Protein AF-A0A931S7B5-F1 (afdb_monomer_lite)

Radius of gyration: 38.28 Å; chains: 1; bounding box: 79×19×98 Å

Foldseek 3Di:
DPQDQDPPVRCVVLPVVRRVVVSVVVVVVVVVVVVVVVVVCVVVVVVVVVVVVVVVVVVVVVVVVVVVVVVVVVVVVVVVVVVVVVVVVVVVCVVVVD

pLDDT: mean 92.25, std 9.55, range [48.62, 98.38]

Structur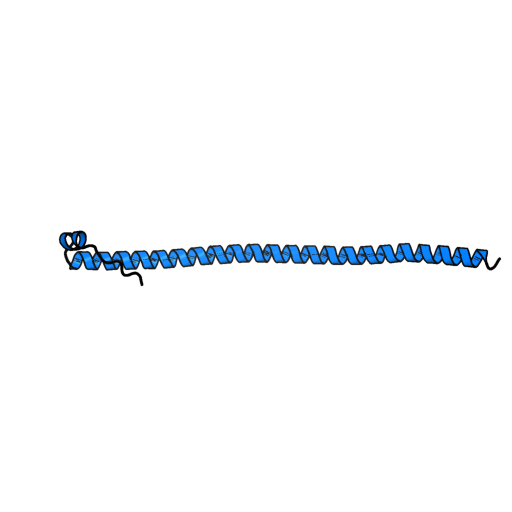e (mmCIF, N/CA/C/O backbone):
data_AF-A0A931S7B5-F1
#
_entry.id   AF-A0A931S7B5-F1
#
loop_
_atom_site.group_PDB
_atom_site.id
_atom_site.type_symbol
_atom_site.label_atom_id
_atom_site.label_alt_id
_atom_site.label_comp_id
_atom_site.label_asym_id
_atom_site.label_entity_id
_atom_site.label_seq_id
_atom_site.pdbx_PDB_ins_code
_atom_site.Cartn_x
_atom_site.Cartn_y
_atom_site.Cartn_z
_atom_site.occupancy
_atom_site.B_iso_or_equiv
_atom_site.auth_seq_id
_atom_site.auth_comp_id
_atom_site.auth_asym_id
_atom_site.auth_atom_id
_atom_site.pdbx_PDB_model_num
ATOM 1 N N . MET A 1 1 ? -14.828 -14.709 28.535 1.00 48.62 1 MET A N 1
ATOM 2 C CA . MET A 1 1 ? -15.673 -13.538 28.851 1.00 48.62 1 MET A CA 1
ATOM 3 C C . MET A 1 1 ? -15.205 -12.992 30.181 1.00 48.62 1 MET A C 1
ATOM 5 O O . MET A 1 1 ? -15.097 -13.776 31.115 1.00 48.62 1 MET A O 1
ATOM 9 N N . ALA A 1 2 ? -14.857 -11.708 30.257 1.00 49.44 2 ALA A N 1
ATOM 10 C CA . ALA A 1 2 ? -14.598 -11.072 31.543 1.00 49.44 2 ALA A CA 1
ATOM 11 C C . ALA A 1 2 ? -15.964 -10.825 32.192 1.00 49.44 2 ALA A C 1
ATOM 13 O O . ALA A 1 2 ? -16.702 -9.953 31.749 1.00 49.44 2 ALA A O 1
ATOM 14 N N . VAL A 1 3 ? -16.348 -11.667 33.150 1.00 56.28 3 VAL A N 1
ATOM 15 C CA . VAL A 1 3 ? -17.602 -11.486 33.887 1.00 56.28 3 VAL A CA 1
ATOM 16 C C . VAL A 1 3 ? -17.367 -10.359 34.883 1.00 56.28 3 VAL A C 1
ATOM 18 O O . VAL A 1 3 ? -16.553 -10.503 35.795 1.00 56.28 3 VAL A O 1
ATOM 21 N N . ILE A 1 4 ? -18.032 -9.221 34.683 1.00 69.81 4 ILE A N 1
ATOM 22 C CA . ILE A 1 4 ? -17.947 -8.097 35.615 1.00 69.81 4 ILE A CA 1
ATOM 23 C C . ILE A 1 4 ? -18.802 -8.450 36.831 1.00 69.81 4 ILE A C 1
ATOM 25 O O . ILE A 1 4 ? -20.028 -8.487 36.762 1.00 69.81 4 ILE A O 1
ATOM 29 N N . THR A 1 5 ? -18.146 -8.765 37.947 1.00 74.81 5 THR A N 1
ATOM 30 C CA . THR A 1 5 ? -18.822 -9.048 39.217 1.00 74.81 5 THR A CA 1
ATOM 31 C C . THR A 1 5 ? -19.117 -7.752 39.956 1.00 74.81 5 THR A C 1
ATOM 33 O O . THR A 1 5 ? -18.229 -6.909 40.095 1.00 74.81 5 THR A O 1
ATOM 36 N N . ILE A 1 6 ? -20.328 -7.620 40.495 1.00 81.19 6 ILE A N 1
ATOM 37 C CA . ILE A 1 6 ? -20.711 -6.470 41.320 1.00 81.19 6 ILE A CA 1
ATOM 38 C C . ILE A 1 6 ? -19.991 -6.565 42.680 1.00 81.19 6 ILE A C 1
ATOM 40 O O . ILE A 1 6 ? -20.139 -7.570 43.382 1.00 81.19 6 ILE A O 1
ATOM 44 N N . PRO A 1 7 ? -19.233 -5.534 43.097 1.00 85.31 7 PRO A N 1
ATOM 45 C CA . PRO A 1 7 ? -18.653 -5.463 44.437 1.00 85.31 7 PRO A CA 1
ATOM 46 C C . PRO A 1 7 ? -19.725 -5.523 45.538 1.00 85.31 7 PRO A C 1
ATOM 48 O O . PRO A 1 7 ? -20.772 -4.887 45.416 1.00 85.31 7 PRO A O 1
ATOM 51 N N . ARG A 1 8 ? -19.442 -6.210 46.658 1.00 82.50 8 ARG A N 1
ATOM 52 C CA . ARG A 1 8 ? -20.393 -6.386 47.784 1.00 82.50 8 ARG A CA 1
ATOM 53 C C . ARG A 1 8 ? -21.110 -5.098 48.236 1.00 82.50 8 ARG A C 1
ATOM 55 O O . ARG A 1 8 ? -22.330 -5.153 48.353 1.00 82.50 8 ARG A O 1
ATOM 62 N N . PRO A 1 9 ? -20.434 -3.938 48.396 1.00 88.56 9 PRO A N 1
ATOM 63 C CA . PRO A 1 9 ? -21.102 -2.706 48.831 1.00 88.56 9 PRO A CA 1
ATOM 64 C C . PRO A 1 9 ? -22.170 -2.194 47.855 1.00 88.56 9 PRO A C 1
ATOM 66 O O . PRO A 1 9 ? -23.121 -1.532 48.263 1.00 88.56 9 PRO A O 1
ATOM 69 N N . LEU A 1 10 ? -22.007 -2.470 46.556 1.00 85.25 10 LEU A N 1
ATOM 70 C CA . LEU A 1 10 ? -22.979 -2.094 45.531 1.00 85.25 10 LEU A CA 1
ATOM 71 C C . LEU A 1 10 ? -24.160 -3.063 45.521 1.00 85.25 10 LEU A C 1
ATOM 73 O O . LEU A 1 10 ? -25.296 -2.615 45.422 1.00 85.25 10 LEU A O 1
ATOM 77 N N . ARG A 1 11 ? -23.911 -4.366 45.702 1.00 87.25 11 ARG A N 1
ATOM 78 C CA . ARG A 1 11 ? -24.978 -5.375 45.789 1.00 87.25 11 ARG A CA 1
ATOM 79 C C . ARG A 1 11 ? -25.857 -5.179 47.028 1.00 87.25 11 ARG A C 1
ATOM 81 O O . ARG A 1 11 ? -27.073 -5.231 46.914 1.00 87.25 11 ARG A O 1
ATOM 88 N N . GLU A 1 12 ? -25.268 -4.853 48.179 1.00 89.81 12 GLU A N 1
ATOM 89 C CA . GLU A 1 12 ? -26.022 -4.553 49.410 1.00 89.81 12 GLU A CA 1
ATOM 90 C C . GLU A 1 12 ? -26.942 -3.329 49.269 1.00 89.81 12 GLU A C 1
ATOM 92 O O . GLU A 1 12 ? -28.027 -3.309 49.844 1.00 89.81 12 GLU A O 1
ATOM 97 N N . LYS A 1 13 ? -26.538 -2.312 48.494 1.00 91.88 13 LYS A N 1
ATOM 98 C CA . LYS A 1 13 ? -27.352 -1.105 48.264 1.00 91.88 13 LYS A CA 1
ATOM 99 C C . LYS A 1 13 ? -28.387 -1.249 47.149 1.00 91.88 13 LYS A C 1
ATOM 101 O O . LYS A 1 13 ? -29.409 -0.574 47.202 1.00 91.88 13 LYS A O 1
ATOM 106 N N . LEU A 1 14 ? -28.104 -2.064 46.134 1.00 87.88 14 LEU A N 1
ATOM 107 C CA . LEU A 1 14 ? -28.971 -2.264 44.966 1.00 87.88 14 LEU A CA 1
ATOM 108 C C . LEU A 1 14 ? -29.971 -3.417 45.150 1.00 87.88 14 LEU A C 1
ATOM 110 O O . LEU A 1 14 ? -30.938 -3.497 44.397 1.00 87.88 14 LEU A O 1
ATOM 114 N N . GLY A 1 15 ? -29.750 -4.294 46.134 1.00 91.75 15 GLY A N 1
ATOM 115 C CA . GLY A 1 15 ? -30.449 -5.575 46.239 1.00 91.75 15 GLY A CA 1
ATOM 116 C C . GLY A 1 15 ? -29.956 -6.578 45.189 1.00 91.75 15 GLY A C 1
ATOM 117 O O . GLY A 1 15 ? -29.269 -6.206 44.234 1.00 91.75 15 GLY A O 1
ATOM 118 N N . ASP A 1 16 ? -30.293 -7.858 45.362 1.00 87.75 16 ASP A N 1
ATOM 119 C CA . ASP A 1 16 ? -29.858 -8.913 44.433 1.00 87.75 16 ASP A CA 1
ATOM 120 C C . ASP A 1 16 ? -30.422 -8.690 43.017 1.00 87.75 16 ASP A C 1
ATOM 122 O O . ASP A 1 16 ? -29.647 -8.652 42.061 1.00 87.75 16 ASP A O 1
ATOM 126 N N . ASP A 1 17 ? -31.721 -8.398 42.889 1.00 90.25 17 ASP A N 1
ATOM 127 C CA . ASP A 1 17 ? -32.363 -8.127 41.591 1.00 90.25 17 ASP A CA 1
ATOM 128 C C . ASP A 1 17 ? -31.751 -6.909 40.874 1.00 90.25 17 ASP A C 1
ATOM 130 O O . ASP A 1 17 ? -31.511 -6.931 39.665 1.00 90.25 17 ASP A O 1
ATOM 134 N N . GLY A 1 18 ? -31.461 -5.835 41.619 1.00 90.19 18 GLY A N 1
ATOM 135 C CA . GLY A 1 18 ? -30.858 -4.620 41.069 1.00 90.19 18 GLY A CA 1
ATOM 136 C C . GLY A 1 18 ? -29.398 -4.816 40.660 1.00 90.19 18 GLY A C 1
ATOM 137 O O . GLY A 1 18 ? -28.956 -4.270 39.646 1.00 90.19 18 GLY A O 1
ATOM 138 N N . ALA A 1 19 ? -28.645 -5.621 41.414 1.00 89.81 19 ALA A N 1
ATOM 139 C CA . ALA A 1 19 ? -27.281 -5.990 41.060 1.00 89.81 19 ALA A CA 1
ATOM 140 C C . ALA A 1 19 ? -27.244 -6.838 39.781 1.00 89.81 19 ALA A C 1
ATOM 142 O O . ALA A 1 19 ? -26.416 -6.578 38.907 1.00 89.81 19 ALA A O 1
ATOM 143 N N . ASP A 1 20 ? -28.154 -7.800 39.640 1.00 88.69 20 ASP A N 1
ATOM 144 C CA . ASP A 1 20 ? -28.216 -8.673 38.468 1.00 88.69 20 ASP A CA 1
ATOM 145 C C . ASP A 1 20 ? -28.665 -7.905 37.210 1.00 88.69 20 ASP A C 1
ATOM 147 O O . ASP A 1 20 ? -28.074 -8.072 36.138 1.00 88.69 20 ASP A O 1
ATOM 151 N N . ALA A 1 21 ? -29.616 -6.971 37.341 1.00 90.44 21 ALA A N 1
ATOM 152 C CA . ALA A 1 21 ? -29.997 -6.060 36.258 1.00 90.44 21 ALA A CA 1
ATOM 153 C C . ALA A 1 21 ? -28.825 -5.170 35.803 1.00 90.44 21 ALA A C 1
ATOM 155 O O . ALA A 1 21 ? -28.601 -4.992 34.604 1.00 90.44 21 ALA A O 1
ATOM 156 N N . LEU A 1 22 ? -28.032 -4.644 36.745 1.00 89.25 22 LEU A N 1
ATOM 157 C CA . LEU A 1 22 ? -26.856 -3.835 36.419 1.00 89.25 22 LEU A CA 1
ATOM 158 C C . LEU A 1 22 ? -25.777 -4.659 35.696 1.00 89.25 22 LEU A C 1
ATOM 160 O O . LEU A 1 22 ? -25.177 -4.170 34.739 1.00 89.25 22 LEU A O 1
ATOM 164 N N . VAL A 1 23 ? -25.555 -5.915 36.099 1.00 90.12 23 VAL A N 1
ATOM 165 C CA . VAL A 1 23 ? -24.651 -6.837 35.386 1.00 90.12 23 VAL A CA 1
ATOM 166 C C . VAL A 1 23 ? -25.115 -7.056 33.949 1.00 90.12 23 VAL A C 1
ATOM 168 O O . VAL A 1 23 ? -24.285 -7.029 33.039 1.00 90.12 23 VAL A O 1
ATOM 171 N N . ALA A 1 24 ? -26.418 -7.251 33.727 1.00 90.19 24 ALA A N 1
ATOM 172 C CA . ALA A 1 24 ? -26.969 -7.438 32.387 1.00 90.19 24 ALA A CA 1
ATOM 173 C C . ALA A 1 24 ? -26.696 -6.220 31.489 1.00 90.19 24 ALA A C 1
ATOM 175 O O . ALA A 1 24 ? -26.114 -6.379 30.416 1.00 90.19 24 ALA A O 1
ATOM 176 N N . VAL A 1 25 ? -27.007 -5.011 31.969 1.00 91.88 25 VAL A N 1
ATOM 177 C CA . VAL A 1 25 ? -26.783 -3.760 31.221 1.00 91.88 25 VAL A CA 1
ATOM 178 C C . VAL A 1 25 ? -25.300 -3.529 30.933 1.00 91.88 25 VAL A C 1
ATOM 180 O O . VAL A 1 25 ? -24.941 -3.159 29.819 1.00 91.88 25 VAL A O 1
ATOM 183 N N . ILE A 1 26 ? -24.416 -3.762 31.908 1.00 91.31 26 ILE A N 1
ATOM 184 C CA . ILE A 1 26 ? -22.971 -3.589 31.712 1.00 91.31 26 ILE A CA 1
ATOM 185 C C . ILE A 1 26 ? -22.436 -4.590 30.683 1.00 91.31 26 ILE A C 1
ATOM 187 O O . ILE A 1 26 ? -21.647 -4.212 29.819 1.00 91.31 26 ILE A O 1
ATOM 191 N N . ASN A 1 27 ? -22.849 -5.857 30.761 1.00 90.50 27 ASN A N 1
ATOM 192 C CA . ASN A 1 27 ? -22.419 -6.873 29.803 1.00 90.50 27 ASN A CA 1
ATOM 193 C C . ASN A 1 27 ? -22.924 -6.562 28.388 1.00 90.50 27 ASN A C 1
ATOM 195 O O . ASN A 1 27 ? -22.177 -6.744 27.428 1.00 90.50 27 ASN A O 1
ATOM 199 N N . GLU A 1 28 ? -24.157 -6.072 28.258 1.00 91.62 28 GLU A N 1
ATOM 200 C CA . GLU A 1 28 ? -24.724 -5.638 26.981 1.00 91.62 28 GLU A CA 1
ATOM 201 C C . GLU A 1 28 ? -23.982 -4.419 26.421 1.00 91.62 28 GLU A C 1
ATOM 203 O O . GLU A 1 28 ? -23.530 -4.448 25.279 1.00 91.62 28 GLU A O 1
ATOM 208 N N . ALA A 1 29 ? -23.743 -3.393 27.243 1.00 92.12 29 ALA A N 1
ATOM 209 C CA . ALA A 1 29 ? -22.976 -2.215 26.847 1.00 92.12 29 ALA A CA 1
ATOM 210 C C . ALA A 1 29 ? -21.542 -2.577 26.427 1.00 92.12 29 ALA A C 1
ATOM 212 O O . ALA A 1 29 ? -21.061 -2.106 25.399 1.00 92.12 29 ALA A O 1
ATOM 213 N N . ALA A 1 30 ? -20.869 -3.455 27.178 1.00 90.50 30 ALA A N 1
ATOM 214 C CA . ALA A 1 30 ? -19.523 -3.924 26.852 1.00 90.50 30 ALA A CA 1
ATOM 215 C C . ALA A 1 30 ? -19.492 -4.740 25.551 1.00 90.50 30 ALA A C 1
ATOM 217 O O . ALA A 1 30 ? -18.525 -4.658 24.789 1.00 90.50 30 ALA A O 1
ATOM 218 N N . LYS A 1 31 ? -20.541 -5.529 25.285 1.00 91.25 31 LYS A N 1
ATOM 219 C CA . LYS A 1 31 ? -20.686 -6.279 24.036 1.00 91.25 31 LYS A CA 1
ATOM 220 C C . LYS A 1 31 ? -20.882 -5.332 22.851 1.00 91.25 31 LYS A C 1
ATOM 222 O O . LYS A 1 31 ? -20.107 -5.425 21.903 1.00 91.25 31 LYS A O 1
ATOM 227 N N . ASN A 1 32 ? -21.831 -4.403 22.944 1.00 93.62 32 ASN A N 1
ATOM 228 C CA . ASN A 1 32 ? -22.114 -3.429 21.887 1.00 93.62 32 ASN A CA 1
ATOM 229 C C . ASN A 1 32 ? -20.877 -2.573 21.589 1.00 93.62 32 ASN A C 1
ATOM 231 O O . ASN A 1 32 ? -20.463 -2.458 20.443 1.00 93.62 32 ASN A O 1
ATOM 235 N N . GLN A 1 33 ? -20.190 -2.088 22.628 1.00 93.38 33 GLN A N 1
ATOM 236 C CA . GLN A 1 33 ? -18.951 -1.329 22.462 1.00 93.38 33 GLN A CA 1
ATOM 237 C C . GLN A 1 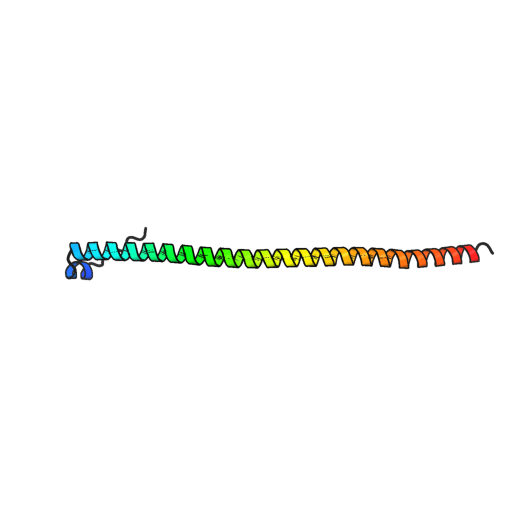33 ? -17.864 -2.140 21.744 1.00 93.38 33 GLN A C 1
ATOM 239 O O . GLN A 1 33 ? -17.114 -1.599 20.932 1.00 93.38 33 GLN A O 1
ATOM 244 N N . ARG A 1 34 ? -17.740 -3.438 22.042 1.00 93.00 34 ARG A N 1
ATOM 245 C CA . ARG A 1 34 ? -16.777 -4.303 21.354 1.00 93.00 34 ARG A CA 1
ATOM 246 C C . ARG A 1 34 ? -17.135 -4.474 19.880 1.00 93.00 34 ARG A C 1
ATOM 248 O O . ARG A 1 34 ? -16.228 -4.444 19.055 1.00 93.00 34 ARG A O 1
ATOM 255 N N . GLU A 1 35 ? -18.412 -4.667 19.569 1.00 95.00 35 GLU A N 1
ATOM 256 C CA . GLU A 1 35 ? -18.906 -4.778 18.193 1.00 95.00 35 GLU A CA 1
ATOM 257 C C . GLU A 1 35 ? -18.658 -3.479 17.411 1.00 95.00 35 GLU A C 1
ATOM 259 O O . GLU A 1 35 ? -18.072 -3.534 16.332 1.00 95.00 35 GLU A O 1
ATOM 264 N N . ASP A 1 36 ? -18.951 -2.317 18.001 1.00 95.56 36 ASP A N 1
ATOM 265 C CA . ASP A 1 36 ? -18.687 -1.005 17.396 1.00 95.56 36 ASP A CA 1
ATOM 266 C C . ASP A 1 36 ? -17.193 -0.778 17.131 1.00 95.56 36 ASP A C 1
ATOM 268 O O . ASP A 1 36 ? -16.800 -0.295 16.068 1.00 95.56 36 ASP A O 1
ATOM 272 N N . ILE A 1 37 ? -16.332 -1.148 18.088 1.00 96.00 37 ILE A N 1
ATOM 273 C CA . ILE A 1 37 ? -14.876 -1.044 17.922 1.00 96.00 37 ILE A CA 1
ATOM 274 C C . ILE A 1 37 ? -14.401 -1.952 16.788 1.00 96.00 37 ILE A C 1
ATOM 276 O O . ILE A 1 37 ? -13.552 -1.532 16.004 1.00 96.00 37 ILE A O 1
ATOM 280 N N . ILE A 1 38 ? -14.917 -3.181 16.698 1.00 96.69 38 ILE A N 1
ATOM 281 C CA . ILE A 1 38 ? -14.556 -4.110 15.621 1.00 96.69 38 ILE A CA 1
ATOM 282 C C . ILE A 1 38 ? -14.965 -3.517 14.273 1.00 96.69 38 ILE A C 1
ATOM 284 O O . ILE A 1 38 ? -14.101 -3.380 13.412 1.00 96.69 38 ILE A O 1
ATOM 288 N N . ALA A 1 39 ? -16.215 -3.075 14.127 1.00 96.75 39 ALA A N 1
ATOM 289 C CA . ALA A 1 39 ? -16.708 -2.479 12.887 1.00 96.75 39 ALA A CA 1
ATOM 290 C C . ALA A 1 39 ? -15.888 -1.244 12.473 1.00 96.75 39 ALA A C 1
ATOM 292 O O . ALA A 1 39 ? -15.469 -1.119 11.324 1.00 96.75 39 ALA A O 1
ATOM 293 N N . PHE A 1 40 ? -15.576 -0.359 13.424 1.00 96.75 40 PHE A N 1
ATOM 294 C CA . PHE A 1 40 ? -14.753 0.822 13.164 1.00 96.75 40 PHE A CA 1
ATOM 295 C C . PHE A 1 40 ? -13.320 0.467 12.738 1.00 96.75 40 PHE A C 1
ATOM 297 O O . PHE A 1 40 ? -12.742 1.107 11.853 1.00 96.75 40 PHE A O 1
ATOM 304 N N . VAL A 1 41 ? -12.710 -0.531 13.386 1.00 97.38 41 VAL A N 1
ATOM 305 C CA . VAL A 1 41 ? -11.358 -0.988 13.041 1.00 97.38 41 VAL A CA 1
ATOM 306 C C . VAL A 1 41 ? -11.351 -1.653 11.671 1.00 97.38 41 VAL A C 1
ATOM 308 O O . VAL A 1 41 ? -10.441 -1.367 10.896 1.00 97.38 41 VAL A O 1
ATOM 311 N N . GLU A 1 42 ? -12.347 -2.482 11.360 1.00 97.38 42 GLU A N 1
ATOM 312 C CA . GLU A 1 42 ? -12.515 -3.112 10.049 1.00 97.38 42 GLU A CA 1
ATOM 313 C C . GLU A 1 42 ? -12.637 -2.057 8.948 1.00 97.38 42 GLU A C 1
ATOM 315 O O . GLU A 1 42 ? -11.814 -2.049 8.036 1.00 97.38 42 GLU A O 1
ATOM 320 N N . GLU A 1 43 ? -13.543 -1.085 9.084 1.00 97.44 43 GLU A N 1
ATOM 321 C CA . GLU A 1 43 ? -13.718 -0.014 8.095 1.00 97.44 43 GLU A CA 1
ATOM 322 C C . GLU A 1 43 ? -12.421 0.785 7.883 1.00 97.44 43 GLU A C 1
ATOM 324 O O . GLU A 1 43 ? -11.980 1.039 6.755 1.00 97.44 43 GLU A O 1
ATOM 329 N N . ARG A 1 44 ? -11.752 1.173 8.977 1.00 97.44 44 ARG A N 1
ATOM 330 C CA . ARG A 1 44 ? -10.499 1.931 8.897 1.00 97.44 44 ARG A CA 1
ATOM 331 C C . ARG A 1 44 ? -9.373 1.106 8.278 1.00 97.44 44 ARG A C 1
ATOM 333 O O . ARG A 1 44 ? -8.530 1.668 7.572 1.00 97.44 44 ARG A O 1
ATOM 340 N N . PHE A 1 45 ? -9.326 -0.188 8.575 1.00 97.62 45 PHE A N 1
ATOM 341 C CA . PHE A 1 45 ? -8.342 -1.111 8.030 1.00 97.62 45 PHE A CA 1
ATOM 342 C C . PHE A 1 45 ? -8.568 -1.334 6.536 1.00 97.62 45 PHE A C 1
ATOM 344 O O . PHE A 1 45 ? -7.624 -1.167 5.769 1.00 97.62 45 PHE A O 1
ATOM 351 N N . GLU A 1 46 ? -9.801 -1.607 6.110 1.00 97.81 46 GLU A N 1
ATOM 352 C CA . GLU A 1 46 ? -10.166 -1.755 4.700 1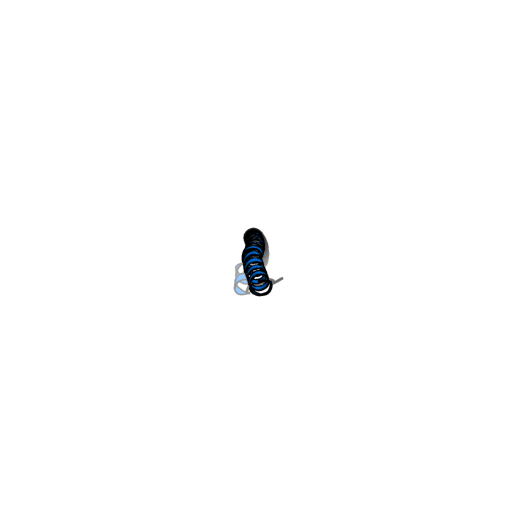.00 97.81 46 GLU A CA 1
ATOM 353 C C . GLU A 1 46 ? -9.836 -0.498 3.899 1.00 97.81 46 GLU A C 1
ATOM 355 O O . GLU A 1 46 ? -9.170 -0.585 2.864 1.00 97.81 46 GLU A O 1
ATOM 360 N N . ARG A 1 47 ? -10.206 0.686 4.407 1.00 98.00 47 ARG A N 1
ATOM 361 C CA . ARG A 1 47 ? -9.880 1.957 3.749 1.00 98.00 47 ARG A CA 1
ATOM 362 C C . ARG A 1 47 ? -8.373 2.133 3.589 1.00 98.00 47 ARG A C 1
ATOM 364 O O . ARG A 1 47 ? -7.897 2.445 2.500 1.00 98.00 47 ARG A O 1
ATOM 371 N N . ARG A 1 48 ? -7.609 1.907 4.661 1.00 97.81 48 ARG A N 1
ATOM 372 C CA . ARG A 1 48 ? -6.153 2.078 4.629 1.00 97.81 48 ARG A CA 1
ATOM 373 C C . ARG A 1 48 ? -5.475 1.034 3.745 1.00 97.81 48 ARG A C 1
ATOM 375 O O . ARG A 1 48 ? -4.532 1.371 3.042 1.00 97.81 48 ARG A O 1
ATOM 382 N N . LEU A 1 49 ? -5.963 -0.205 3.726 1.00 98.12 49 LEU A N 1
ATOM 383 C CA . LEU A 1 49 ? -5.485 -1.221 2.792 1.00 98.12 49 LEU A CA 1
ATOM 384 C C . LEU A 1 49 ? -5.761 -0.837 1.340 1.00 98.12 49 LEU A C 1
ATOM 386 O O . LEU A 1 49 ? -4.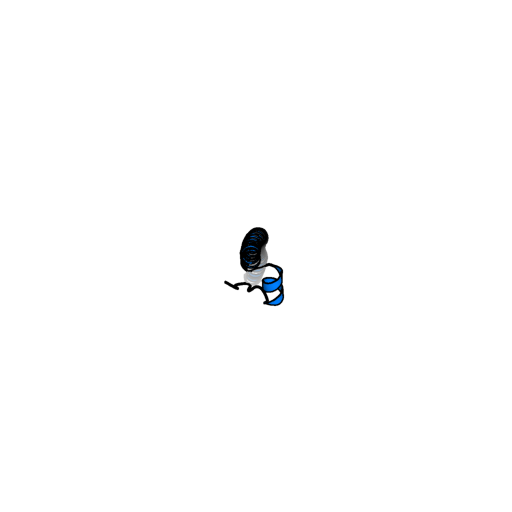877 -0.995 0.504 1.00 98.12 49 LEU A O 1
ATOM 390 N N . ALA A 1 50 ? -6.952 -0.326 1.030 1.00 97.88 50 ALA A N 1
ATOM 391 C CA . ALA A 1 50 ? -7.282 0.122 -0.318 1.00 97.88 50 ALA A CA 1
ATOM 392 C C . ALA A 1 50 ? -6.358 1.266 -0.774 1.00 97.88 50 ALA A C 1
ATOM 394 O O . ALA A 1 50 ? -5.848 1.230 -1.894 1.00 97.88 50 ALA A O 1
ATOM 395 N N . GLU A 1 51 ? -6.088 2.235 0.106 1.00 98.19 51 GLU A N 1
ATOM 396 C CA . GLU A 1 51 ? -5.144 3.331 -0.144 1.00 98.19 51 GLU A CA 1
ATOM 397 C C . GLU A 1 51 ? -3.716 2.820 -0.393 1.00 98.19 51 GLU A C 1
ATOM 399 O O . GLU A 1 51 ? -3.086 3.202 -1.379 1.00 98.19 51 GLU A O 1
ATOM 404 N N . GLU A 1 52 ? -3.199 1.931 0.459 1.00 98.25 52 GLU A N 1
ATOM 405 C CA . GLU A 1 52 ? -1.848 1.376 0.296 1.00 98.25 52 GLU A CA 1
ATOM 406 C C . GLU A 1 52 ? -1.737 0.493 -0.959 1.00 98.25 52 GLU A C 1
ATOM 408 O O . GLU A 1 52 ? -0.754 0.578 -1.694 1.00 98.25 52 GLU A O 1
ATOM 413 N N . LEU A 1 53 ? -2.769 -0.293 -1.288 1.00 98.06 53 LEU A N 1
ATOM 414 C CA . LEU A 1 53 ? -2.814 -1.061 -2.537 1.00 98.06 53 LEU A CA 1
ATOM 415 C C . LEU A 1 53 ? -2.832 -0.156 -3.774 1.00 98.06 53 LEU A C 1
ATOM 417 O O . LEU A 1 53 ? -2.227 -0.507 -4.789 1.00 98.06 53 LEU A O 1
ATOM 421 N N . ALA A 1 54 ? -3.518 0.987 -3.713 1.00 98.12 54 ALA A N 1
ATOM 422 C CA . ALA A 1 54 ? -3.522 1.961 -4.798 1.00 98.12 54 ALA A CA 1
ATOM 423 C C . ALA A 1 54 ? -2.125 2.566 -5.008 1.00 98.12 54 ALA A C 1
ATOM 425 O O . ALA A 1 54 ? -1.636 2.556 -6.138 1.00 98.12 54 ALA A O 1
ATOM 426 N N . LYS A 1 55 ? -1.446 2.980 -3.928 1.00 98.25 55 LYS A N 1
ATOM 427 C CA . LYS A 1 55 ? -0.064 3.492 -3.987 1.00 98.25 55 LYS A CA 1
ATOM 428 C C . LYS A 1 55 ? 0.907 2.464 -4.559 1.00 98.25 55 LYS A C 1
ATOM 430 O O . LYS A 1 55 ? 1.653 2.770 -5.479 1.00 98.25 55 LYS A O 1
ATOM 435 N N . VAL A 1 56 ? 0.849 1.217 -4.089 1.00 98.38 56 VAL A N 1
ATOM 436 C CA . VAL A 1 56 ? 1.714 0.144 -4.607 1.00 98.38 56 VAL A CA 1
ATOM 437 C C . VAL A 1 56 ? 1.473 -0.090 -6.101 1.00 98.38 56 VAL A C 1
ATOM 439 O O . VAL A 1 56 ? 2.418 -0.299 -6.861 1.00 98.38 56 VAL A O 1
ATOM 442 N N . ARG A 1 57 ? 0.216 -0.046 -6.565 1.00 98.00 57 ARG A N 1
ATOM 443 C CA . ARG A 1 57 ? -0.090 -0.162 -8.002 1.00 98.00 57 ARG A CA 1
ATOM 444 C C . ARG A 1 57 ? 0.494 0.996 -8.809 1.00 98.00 57 ARG A C 1
ATOM 446 O O . ARG A 1 57 ? 0.992 0.750 -9.906 1.00 98.00 57 ARG A O 1
ATOM 453 N N . GLU A 1 58 ? 0.435 2.213 -8.281 1.00 98.25 58 GLU A N 1
ATOM 454 C CA . GLU A 1 58 ? 1.027 3.402 -8.897 1.00 98.25 58 GLU A CA 1
ATOM 455 C C . GLU A 1 58 ? 2.555 3.287 -8.979 1.00 98.25 58 GLU A C 1
ATOM 457 O O . GLU A 1 58 ? 3.118 3.419 -10.064 1.00 98.25 58 GLU A O 1
ATOM 462 N N . GLU A 1 59 ? 3.223 2.922 -7.882 1.00 98.19 59 GLU A N 1
ATOM 463 C CA . GLU A 1 59 ? 4.673 2.700 -7.853 1.00 98.19 59 GLU A CA 1
ATOM 464 C C . GLU A 1 59 ? 5.106 1.620 -8.855 1.00 98.19 59 GLU A C 1
ATOM 466 O O . GLU A 1 59 ? 6.060 1.812 -9.610 1.00 98.19 59 GLU A O 1
ATOM 471 N N . ILE A 1 60 ? 4.370 0.505 -8.944 1.00 98.25 60 ILE A N 1
ATOM 472 C CA . ILE A 1 60 ? 4.638 -0.549 -9.934 1.00 98.25 60 ILE A CA 1
ATOM 473 C C . ILE A 1 60 ? 4.489 -0.020 -11.366 1.00 98.25 60 ILE A C 1
ATOM 475 O O . ILE A 1 60 ? 5.273 -0.398 -12.241 1.00 98.25 60 ILE A O 1
ATOM 479 N N . ALA A 1 61 ? 3.482 0.813 -11.639 1.00 97.69 61 ALA A N 1
ATOM 480 C CA . ALA A 1 6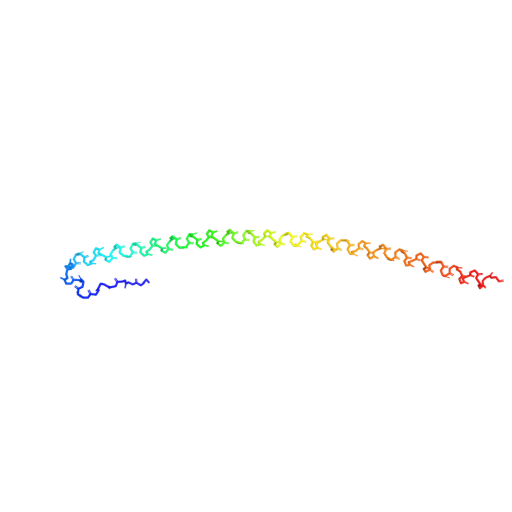1 ? 3.288 1.395 -12.964 1.00 97.69 61 ALA A CA 1
ATOM 481 C C . ALA A 1 61 ? 4.453 2.325 -13.334 1.00 97.69 61 ALA A C 1
ATOM 483 O O . ALA A 1 61 ? 5.018 2.184 -14.420 1.00 97.69 61 ALA A O 1
ATOM 484 N N . THR A 1 62 ? 4.865 3.194 -12.411 1.00 98.00 62 THR A N 1
ATOM 485 C CA . THR A 1 62 ? 6.011 4.095 -12.583 1.00 98.00 62 THR A CA 1
ATOM 486 C C . THR A 1 62 ? 7.301 3.316 -12.834 1.00 98.00 62 THR A C 1
ATOM 488 O O . THR A 1 62 ? 7.971 3.549 -13.839 1.00 98.00 62 THR A O 1
ATOM 491 N N . LEU A 1 63 ? 7.594 2.294 -12.024 1.00 97.81 63 LEU A N 1
ATOM 492 C CA . LEU A 1 63 ? 8.779 1.445 -12.203 1.00 97.81 63 LEU A CA 1
ATOM 493 C C . LEU A 1 63 ? 8.787 0.712 -13.552 1.00 97.81 63 LEU A C 1
ATOM 495 O O . LEU A 1 63 ? 9.840 0.552 -14.170 1.00 97.81 63 LEU A O 1
ATOM 499 N N . ARG A 1 64 ? 7.625 0.265 -14.047 1.00 97.31 64 ARG A N 1
ATOM 500 C CA . ARG A 1 64 ? 7.523 -0.352 -15.382 1.00 97.31 64 ARG A CA 1
ATOM 501 C C . ARG A 1 64 ? 7.878 0.634 -16.491 1.00 97.31 64 ARG A C 1
ATOM 503 O O . ARG A 1 64 ? 8.553 0.240 -17.442 1.00 97.31 64 ARG A O 1
ATOM 510 N N . VAL A 1 65 ? 7.435 1.885 -16.370 1.00 97.62 65 VAL A N 1
ATOM 511 C CA . VAL A 1 65 ? 7.753 2.957 -17.324 1.00 97.62 65 VAL A CA 1
ATOM 512 C C . VAL A 1 65 ? 9.243 3.284 -17.281 1.00 97.62 65 VAL A C 1
ATOM 514 O O . VAL A 1 65 ? 9.893 3.289 -18.324 1.00 97.62 65 VAL A O 1
ATOM 517 N N . GLU A 1 66 ? 9.814 3.472 -16.092 1.00 97.44 66 GLU A N 1
ATOM 518 C CA . GLU A 1 66 ? 11.247 3.731 -15.920 1.00 97.44 66 GLU A CA 1
ATOM 519 C C . GLU A 1 66 ? 12.108 2.594 -16.480 1.00 97.44 66 GLU A C 1
ATOM 521 O O . GLU A 1 66 ? 13.068 2.840 -17.209 1.00 97.44 66 GLU A O 1
ATOM 526 N N . ALA A 1 67 ? 11.727 1.338 -16.231 1.00 97.06 67 ALA A N 1
ATOM 527 C CA . ALA A 1 67 ? 12.422 0.180 -16.783 1.00 97.06 67 ALA A CA 1
ATOM 528 C C . ALA A 1 67 ? 12.340 0.121 -18.318 1.00 97.06 67 ALA A C 1
ATOM 530 O O . ALA A 1 67 ? 13.315 -0.254 -18.974 1.00 97.06 67 ALA A O 1
ATOM 531 N N . ALA A 1 68 ? 11.192 0.472 -18.908 1.00 95.38 68 ALA A N 1
ATOM 532 C CA . ALA A 1 68 ? 11.040 0.541 -20.360 1.00 95.38 68 ALA A CA 1
ATOM 533 C C . ALA A 1 68 ? 11.911 1.653 -20.964 1.00 95.38 68 ALA A C 1
ATOM 535 O O . ALA A 1 68 ? 12.616 1.408 -21.945 1.00 95.38 68 ALA A O 1
ATOM 536 N N . ASN A 1 69 ? 11.924 2.832 -20.340 1.00 96.69 69 ASN A N 1
ATOM 537 C CA . ASN A 1 69 ? 12.754 3.960 -20.759 1.00 96.69 69 ASN A CA 1
ATOM 538 C C . ASN A 1 69 ? 14.246 3.626 -20.655 1.00 96.69 69 ASN A C 1
ATOM 540 O O . ASN A 1 69 ? 14.974 3.804 -21.625 1.00 96.69 69 ASN A O 1
ATOM 544 N N . GLY A 1 70 ? 14.690 3.031 -19.544 1.00 96.94 70 GLY A N 1
ATOM 545 C CA . GLY A 1 70 ? 16.084 2.615 -19.375 1.00 96.94 70 GLY A CA 1
ATOM 546 C C . GLY A 1 70 ? 16.534 1.593 -20.425 1.00 96.94 70 GLY A C 1
ATOM 547 O O . GLY A 1 70 ? 17.642 1.689 -20.953 1.00 96.94 70 GLY A O 1
ATOM 548 N N . LYS A 1 71 ? 15.661 0.646 -20.801 1.00 96.00 71 LYS A N 1
ATOM 549 C CA . LYS A 1 71 ? 15.927 -0.274 -21.920 1.00 96.00 71 LYS A CA 1
ATOM 550 C C . LYS A 1 71 ? 16.039 0.468 -23.254 1.00 96.00 71 LYS A C 1
ATOM 552 O O . LYS A 1 71 ? 16.944 0.167 -24.029 1.00 96.00 71 LYS A O 1
ATOM 557 N N . ALA A 1 72 ? 15.143 1.415 -23.527 1.00 96.06 72 ALA A N 1
ATOM 558 C CA . ALA A 1 72 ? 15.168 2.204 -24.758 1.00 96.06 72 ALA A CA 1
ATOM 559 C C . ALA A 1 72 ? 16.436 3.069 -24.861 1.00 96.06 72 ALA A C 1
ATOM 561 O O . ALA A 1 72 ? 17.086 3.084 -25.908 1.00 96.06 72 ALA A O 1
ATOM 562 N N . ASP A 1 73 ? 16.835 3.717 -23.766 1.00 97.25 73 ASP A N 1
ATOM 563 C CA . ASP A 1 73 ? 18.059 4.514 -23.692 1.00 97.25 73 ASP A CA 1
ATOM 564 C C . ASP A 1 73 ? 19.308 3.654 -23.881 1.00 97.25 73 ASP A C 1
ATOM 566 O O . ASP A 1 73 ? 20.203 4.025 -24.642 1.00 97.25 73 ASP A O 1
ATOM 570 N N . LEU A 1 74 ? 19.354 2.470 -23.263 1.00 97.12 74 LEU A N 1
ATOM 571 C CA . LEU A 1 74 ? 20.452 1.527 -23.463 1.00 97.12 74 LEU A CA 1
ATOM 572 C C . LEU A 1 74 ? 20.578 1.123 -24.940 1.00 97.12 74 LEU A C 1
ATOM 574 O O . LEU A 1 74 ? 21.674 1.170 -25.496 1.00 97.12 74 LEU A O 1
ATOM 578 N N . ILE A 1 75 ? 19.462 0.791 -25.599 1.00 96.56 75 ILE A N 1
ATOM 579 C CA . ILE A 1 75 ? 19.444 0.455 -27.033 1.00 96.56 75 ILE A CA 1
ATOM 580 C C . ILE A 1 75 ? 19.927 1.641 -27.878 1.00 96.56 75 ILE A C 1
ATOM 582 O O . ILE A 1 75 ? 20.741 1.466 -28.787 1.00 96.56 75 ILE A O 1
ATOM 586 N N . ARG A 1 76 ? 19.475 2.862 -27.572 1.00 97.50 76 ARG A N 1
ATOM 587 C CA . ARG A 1 76 ? 19.916 4.079 -28.266 1.00 97.50 76 ARG A CA 1
ATOM 588 C C . ARG A 1 76 ? 21.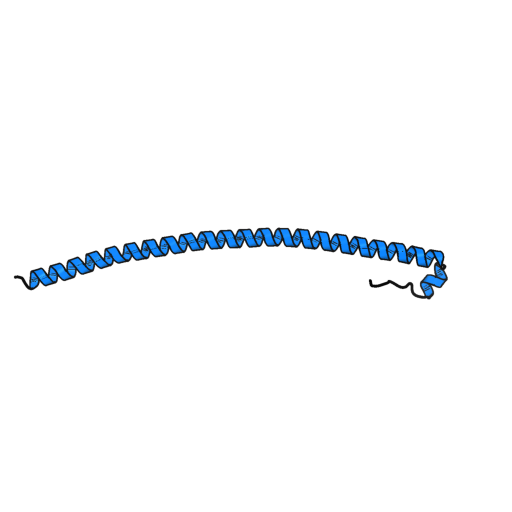429 4.268 -28.166 1.00 97.50 76 ARG A C 1
ATOM 590 O O . ARG A 1 76 ? 22.079 4.538 -29.176 1.00 97.50 76 ARG A O 1
ATOM 597 N N . TRP A 1 77 ? 21.991 4.096 -26.971 1.00 98.00 77 TRP A N 1
ATOM 598 C CA . TRP A 1 77 ? 23.432 4.205 -26.750 1.00 98.00 77 TRP A CA 1
ATOM 599 C C . TRP A 1 77 ? 24.223 3.103 -27.445 1.00 98.00 77 TRP A C 1
ATOM 601 O O . TRP A 1 77 ? 25.292 3.388 -27.986 1.00 98.00 77 TRP A O 1
ATOM 611 N N . MET A 1 78 ? 23.682 1.883 -27.523 1.00 95.81 78 MET A N 1
ATOM 612 C CA . MET A 1 78 ? 24.279 0.827 -28.337 1.00 95.81 78 MET A CA 1
ATOM 613 C C . MET A 1 78 ? 24.416 1.281 -29.795 1.00 95.81 78 MET A C 1
ATOM 615 O O . MET A 1 78 ? 25.509 1.180 -30.337 1.00 95.81 78 MET A O 1
ATOM 619 N N . PHE A 1 79 ? 23.378 1.843 -30.426 1.00 96.81 79 PHE A N 1
ATOM 620 C CA . PHE A 1 79 ? 23.475 2.307 -31.820 1.00 96.81 79 PHE A CA 1
ATOM 621 C C . PHE A 1 79 ? 24.538 3.391 -32.029 1.00 96.81 79 PHE A C 1
ATOM 623 O O . PHE A 1 79 ? 25.326 3.292 -32.970 1.00 96.81 79 PHE A O 1
ATOM 630 N N . VAL A 1 80 ? 24.594 4.398 -31.150 1.00 96.94 80 VAL A N 1
ATOM 631 C CA . VAL A 1 80 ? 25.618 5.460 -31.217 1.00 96.94 80 VAL A CA 1
ATOM 632 C C . VAL A 1 80 ? 27.017 4.857 -31.126 1.00 96.94 80 VAL A C 1
ATOM 634 O O . VAL A 1 80 ? 27.893 5.174 -31.932 1.00 96.94 80 VAL A O 1
ATOM 637 N N . PHE A 1 81 ? 27.208 3.946 -30.174 1.00 96.94 81 PHE A N 1
ATOM 638 C CA . PHE A 1 81 ? 28.464 3.236 -30.006 1.00 96.94 81 PHE A CA 1
ATOM 639 C C . PHE A 1 81 ? 28.825 2.415 -31.253 1.00 96.94 81 PHE A C 1
ATOM 641 O O . PHE A 1 81 ? 29.937 2.541 -31.763 1.00 96.94 81 PHE A O 1
ATOM 648 N N . TRP A 1 82 ? 27.884 1.630 -31.785 1.00 96.38 82 TRP A N 1
ATOM 649 C CA . TRP A 1 82 ? 28.081 0.798 -32.974 1.00 96.38 82 TRP A CA 1
ATOM 650 C C . TRP A 1 82 ? 28.485 1.618 -34.202 1.00 96.38 82 TRP A C 1
ATOM 652 O O . TRP A 1 82 ? 29.435 1.244 -34.886 1.00 96.38 82 TRP A O 1
ATOM 662 N N . VAL A 1 83 ? 27.838 2.759 -34.461 1.00 97.31 83 VAL A N 1
ATOM 663 C CA . VAL A 1 83 ? 28.221 3.653 -35.571 1.00 97.31 83 VAL A CA 1
ATOM 664 C C . VAL A 1 83 ? 29.656 4.157 -35.398 1.00 97.31 83 VAL A C 1
ATOM 666 O O . VAL A 1 83 ? 30.430 4.151 -36.357 1.00 97.31 83 VAL A O 1
ATOM 669 N N . GLY A 1 84 ? 30.041 4.525 -34.173 1.00 96.12 84 GLY A N 1
ATOM 670 C CA . GLY A 1 84 ? 31.417 4.905 -33.854 1.00 96.12 84 GLY A CA 1
ATOM 671 C C . GLY A 1 84 ? 32.422 3.782 -34.133 1.00 96.12 84 GLY A C 1
ATOM 672 O O . GLY A 1 84 ? 33.425 4.015 -34.807 1.00 96.12 84 GLY A O 1
ATOM 673 N N . GLN A 1 85 ? 32.136 2.554 -33.683 1.00 96.44 85 GLN A N 1
ATOM 674 C CA . GLN A 1 85 ? 32.994 1.388 -33.937 1.00 96.44 85 GLN A CA 1
ATOM 675 C C . GLN A 1 85 ? 33.163 1.113 -35.437 1.00 96.44 85 GLN A C 1
ATOM 677 O O . GLN A 1 85 ? 34.287 0.924 -35.900 1.00 96.44 85 GLN A O 1
ATOM 682 N N . ILE A 1 86 ? 32.074 1.143 -36.213 1.00 96.94 86 ILE A N 1
ATOM 683 C CA . ILE A 1 86 ? 32.120 0.946 -37.670 1.00 96.94 86 ILE A CA 1
ATOM 684 C C . ILE A 1 86 ? 32.976 2.021 -38.345 1.00 96.94 86 ILE A C 1
ATOM 686 O O . ILE A 1 86 ? 33.782 1.696 -39.219 1.00 96.94 86 ILE A O 1
ATOM 690 N N . GLY A 1 87 ? 32.852 3.282 -37.923 1.00 96.62 87 GLY A N 1
ATOM 691 C CA . GLY A 1 87 ? 33.682 4.376 -38.430 1.00 96.62 87 GLY A CA 1
ATOM 692 C C . GLY A 1 87 ? 35.173 4.155 -38.164 1.00 96.62 87 GLY A C 1
ATOM 693 O O . GLY A 1 87 ? 35.984 4.286 -39.080 1.00 96.62 87 GLY A O 1
ATOM 694 N N . VAL A 1 88 ? 35.531 3.747 -36.941 1.00 96.50 88 VAL A N 1
ATOM 695 C CA . VAL A 1 88 ? 36.922 3.439 -36.566 1.00 96.50 88 VAL A CA 1
ATOM 696 C C . VAL A 1 88 ? 37.468 2.263 -37.376 1.00 96.50 88 VAL A C 1
ATOM 698 O O . VAL A 1 88 ? 38.536 2.387 -37.972 1.00 96.50 88 VAL A O 1
ATOM 701 N N . ILE A 1 89 ? 36.735 1.148 -37.453 1.00 95.94 89 ILE A N 1
ATOM 702 C CA . ILE A 1 89 ? 37.154 -0.038 -38.218 1.00 95.94 89 ILE A CA 1
ATOM 703 C C . ILE A 1 89 ? 37.334 0.317 -39.695 1.00 95.94 89 ILE A C 1
ATOM 705 O O . ILE A 1 89 ? 38.355 -0.024 -40.284 1.00 95.94 89 ILE A O 1
ATOM 709 N N . THR A 1 90 ? 36.387 1.048 -40.287 1.00 95.56 90 THR A N 1
ATOM 710 C CA . THR A 1 90 ? 36.472 1.475 -41.692 1.00 95.56 90 THR A CA 1
ATOM 711 C C . THR A 1 90 ? 37.680 2.379 -41.924 1.00 95.56 90 THR A C 1
ATOM 713 O O . THR A 1 90 ? 38.393 2.196 -42.907 1.00 95.56 90 THR A O 1
ATOM 716 N N . GLY A 1 91 ? 37.951 3.315 -41.009 1.00 95.75 91 GLY A N 1
ATOM 717 C CA . GLY A 1 91 ? 39.125 4.184 -41.071 1.00 95.75 91 GLY A CA 1
ATOM 718 C C . GLY A 1 91 ? 40.442 3.410 -40.990 1.00 95.75 91 GLY A C 1
ATOM 719 O O . GLY A 1 91 ? 41.352 3.673 -41.773 1.00 95.75 91 GLY A O 1
ATOM 720 N N . ILE A 1 92 ? 40.524 2.414 -40.101 1.00 95.06 92 ILE A N 1
ATOM 721 C CA . ILE A 1 92 ? 41.684 1.518 -40.002 1.00 95.06 92 ILE A CA 1
ATOM 722 C C . ILE A 1 92 ? 41.851 0.731 -41.303 1.00 95.06 92 ILE A C 1
ATOM 724 O O . ILE A 1 92 ? 42.930 0.751 -41.884 1.00 95.06 92 ILE A O 1
ATOM 728 N N . LEU A 1 93 ? 40.795 0.082 -41.803 1.00 94.69 93 LEU A N 1
ATOM 729 C CA . LEU A 1 93 ? 40.857 -0.674 -43.057 1.00 94.69 93 LEU A CA 1
ATOM 730 C C . LEU A 1 93 ? 41.338 0.221 -44.210 1.00 94.69 93 LEU A C 1
ATOM 732 O O . LEU A 1 93 ? 42.264 -0.156 -44.917 1.00 94.69 93 LEU A O 1
ATOM 736 N N . PHE A 1 94 ? 40.803 1.436 -44.357 1.00 94.12 94 PHE A N 1
ATOM 737 C CA . PHE A 1 94 ? 41.257 2.380 -45.386 1.00 94.12 94 PHE A CA 1
ATOM 738 C C . PHE A 1 94 ? 42.724 2.801 -45.238 1.00 94.12 94 PHE A C 1
ATOM 740 O O . PHE A 1 94 ? 43.391 3.019 -46.247 1.00 94.12 94 PHE A O 1
ATOM 747 N N . ALA A 1 95 ? 43.231 2.924 -44.010 1.00 93.94 95 ALA A N 1
ATOM 748 C CA . ALA A 1 95 ? 44.633 3.243 -43.762 1.00 93.94 95 ALA A CA 1
ATOM 749 C C . ALA A 1 95 ? 45.580 2.074 -44.094 1.00 93.94 95 ALA A C 1
ATOM 751 O O . ALA A 1 95 ? 46.704 2.324 -44.514 1.00 93.94 95 ALA A O 1
ATOM 752 N N . PHE A 1 96 ? 45.135 0.822 -43.921 1.00 89.50 96 PHE A N 1
ATOM 753 C CA . PHE A 1 96 ? 45.922 -0.390 -44.202 1.00 89.50 96 PHE A CA 1
ATOM 754 C C . PHE A 1 96 ? 45.791 -0.912 -45.647 1.00 89.50 96 PHE A C 1
ATOM 756 O O . PHE A 1 96 ? 46.685 -1.612 -46.113 1.00 89.50 96 PHE A O 1
ATOM 763 N N . PHE A 1 97 ? 44.696 -0.606 -46.353 1.00 81.75 97 PHE A N 1
ATOM 764 C CA . PHE A 1 97 ? 44.470 -0.976 -47.764 1.00 81.75 97 PHE A CA 1
ATOM 765 C C . PHE A 1 97 ? 44.896 0.117 -48.766 1.00 81.75 97 PHE A C 1
ATOM 767 O O . PHE A 1 97 ? 44.547 0.046 -49.946 1.00 81.75 97 PHE A O 1
ATOM 774 N N . LYS A 1 98 ? 45.641 1.121 -48.300 1.00 59.06 98 LYS A N 1
ATOM 775 C CA . LYS A 1 98 ? 46.340 2.116 -49.117 1.00 59.06 98 LYS A CA 1
ATOM 776 C C . LYS A 1 98 ? 47.825 1.777 -49.168 1.00 59.06 98 LYS A C 1
ATOM 778 O O . LYS A 1 98 ? 48.412 1.978 -50.253 1.00 59.06 98 LYS A O 1
#

Secondary structure (DSSP, 8-state):
----PPPHHHHHHHHHHHHHHHHHHHHHHHHHHHHHHHHHHHHHHHHHHHHHHHHHHHHHHHHHHHHHHHHHHHHHHHHHHHHHHHHHHHHHHHHH--

Sequence (98 aa):
MAVITIPRPLREKLGDDGADALVAVINEAAKNQREDIIAFVEERFERRLAEELAKVREEIATLRVEAANGKADLIRWMFVFWVGQIGVITGILFAFFK